Protein AF-A0A355GVK3-F1 (afdb_monomer_lite)

pLDDT: mean 80.59, std 13.3, range [52.53, 93.31]

Secondary structure (DSSP, 8-state):
---------SSEEEEETTEEEEE--GGGTT--

Structure (mmCIF, N/CA/C/O backbone):
data_AF-A0A355GVK3-F1
#
_entry.id   AF-A0A355GVK3-F1
#
loop_
_atom_site.group_PDB
_atom_site.id
_atom_site.type_symbol
_atom_site.label_atom_id
_atom_site.label_alt_id
_atom_site.label_comp_id
_atom_site.label_asym_id
_atom_site.label_entity_id
_atom_site.label_seq_id
_atom_site.pdbx_PDB_ins_code
_atom_site.Cartn_x
_atom_site.Cartn_y
_atom_site.Cartn_z
_atom_site.occupancy
_atom_site.B_iso_or_equiv
_atom_site.auth_seq_id
_atom_site.auth_comp_id
_atom_site.auth_asym_id
_atom_site.auth_atom_id
_atom_site.pdbx_PDB_model_num
ATOM 1 N N . SER A 1 1 ? -16.919 -8.785 11.705 1.00 64.44 1 SER A N 1
ATOM 2 C CA . SER A 1 1 ? -15.852 -8.785 10.684 1.00 64.44 1 SER A CA 1
ATOM 3 C C . SER A 1 1 ? -14.655 -8.099 11.312 1.00 64.44 1 SER A C 1
ATOM 5 O O . SER A 1 1 ? -14.781 -6.933 11.661 1.00 64.44 1 SER A O 1
ATOM 7 N N . ASN A 1 2 ? -13.568 -8.829 11.592 1.00 86.69 2 ASN A N 1
ATOM 8 C CA . ASN A 1 2 ? -12.582 -8.432 12.615 1.00 86.69 2 ASN A CA 1
ATOM 9 C C . ASN A 1 2 ? -11.159 -8.312 12.039 1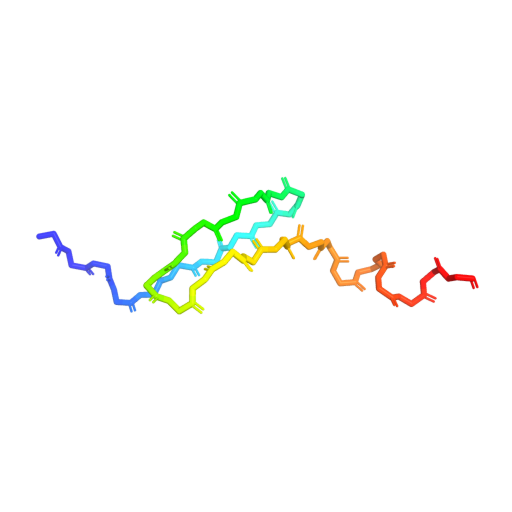.00 86.69 2 ASN A C 1
ATOM 11 O O . ASN A 1 2 ? -10.214 -8.875 12.586 1.00 86.69 2 ASN A O 1
ATOM 15 N N . THR A 1 3 ? -10.993 -7.601 10.923 1.00 88.69 3 THR A N 1
ATOM 16 C CA . THR A 1 3 ? -9.659 -7.353 10.349 1.00 88.69 3 THR A CA 1
ATOM 17 C C . THR A 1 3 ? -9.113 -6.030 10.875 1.00 88.69 3 THR A C 1
ATOM 19 O O . THR A 1 3 ? -9.638 -4.975 10.534 1.00 88.69 3 THR A O 1
ATOM 22 N N . SER A 1 4 ? -8.068 -6.078 11.702 1.00 92.00 4 SER A N 1
ATOM 23 C CA . SER A 1 4 ? -7.408 -4.885 12.254 1.00 92.00 4 SER A CA 1
ATOM 24 C C . SER A 1 4 ? -6.298 -4.326 11.356 1.00 92.00 4 SER A C 1
ATOM 26 O O . SER A 1 4 ? -5.951 -3.154 11.481 1.00 92.00 4 SER A O 1
ATOM 28 N N . ALA A 1 5 ? -5.748 -5.136 10.444 1.00 90.19 5 ALA A N 1
ATOM 29 C CA . ALA A 1 5 ? -4.699 -4.737 9.506 1.00 90.19 5 ALA 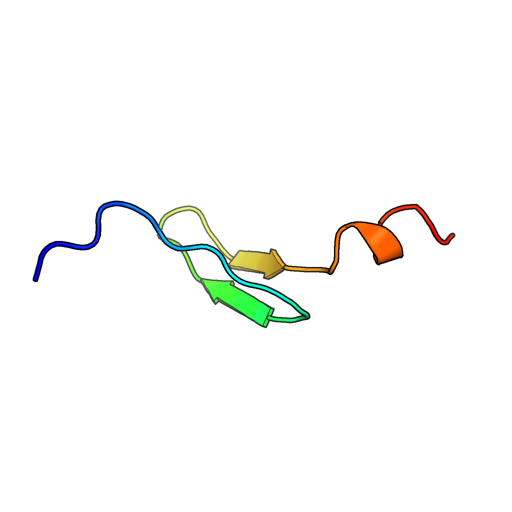A CA 1
ATOM 30 C C . ALA A 1 5 ? -4.723 -5.586 8.223 1.00 90.19 5 ALA A C 1
ATOM 32 O O . ALA A 1 5 ? -5.153 -6.739 8.238 1.00 90.19 5 ALA A O 1
ATOM 33 N N . MET A 1 6 ? -4.218 -5.028 7.118 1.00 88.12 6 MET A N 1
AT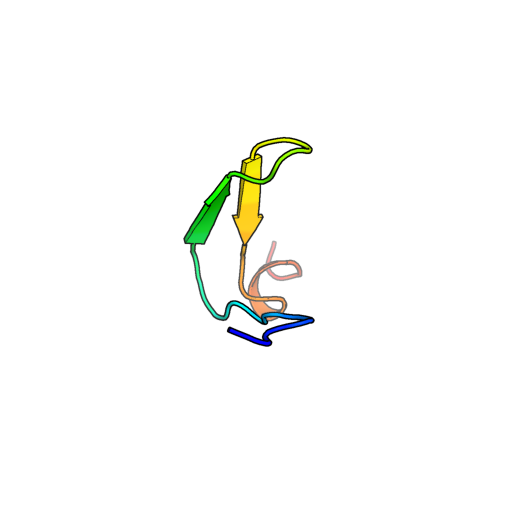OM 34 C CA . MET A 1 6 ? -4.122 -5.691 5.813 1.00 88.12 6 MET A CA 1
ATOM 35 C C . MET A 1 6 ? -2.784 -5.355 5.142 1.00 88.12 6 MET A C 1
ATOM 37 O O . MET A 1 6 ? -2.331 -4.214 5.201 1.00 88.12 6 MET A O 1
ATOM 41 N N . LYS A 1 7 ? -2.156 -6.341 4.488 1.00 89.50 7 LYS A N 1
ATOM 42 C CA . LYS A 1 7 ? -0.925 -6.161 3.702 1.00 89.50 7 LYS A CA 1
ATOM 43 C C . LYS A 1 7 ? -1.200 -6.437 2.228 1.00 89.50 7 LYS A C 1
ATOM 45 O O . LYS A 1 7 ? -1.662 -7.522 1.885 1.00 89.50 7 LYS A O 1
ATOM 50 N N . ILE A 1 8 ? -0.854 -5.484 1.368 1.00 87.69 8 ILE A N 1
ATOM 51 C CA . ILE A 1 8 ? -0.979 -5.591 -0.091 1.00 87.69 8 ILE A CA 1
ATOM 52 C C . ILE A 1 8 ? 0.404 -5.906 -0.677 1.00 87.69 8 ILE A C 1
ATOM 54 O O . ILE A 1 8 ? 1.414 -5.364 -0.225 1.00 87.69 8 ILE A O 1
ATOM 58 N N . ARG A 1 9 ? 0.468 -6.837 -1.636 1.00 87.56 9 ARG A N 1
ATOM 59 C CA . ARG A 1 9 ? 1.696 -7.225 -2.353 1.00 87.56 9 ARG A CA 1
ATOM 60 C C . ARG A 1 9 ? 1.505 -6.981 -3.848 1.00 87.56 9 ARG A C 1
ATOM 62 O O . ARG A 1 9 ? 0.445 -7.300 -4.372 1.00 87.56 9 ARG A O 1
ATOM 69 N N . GLY A 1 10 ? 2.549 -6.502 -4.519 1.00 84.25 10 GLY A N 1
ATOM 70 C CA . GLY A 1 10 ? 2.513 -6.170 -5.945 1.00 84.25 10 GLY A CA 1
ATOM 71 C C . GLY A 1 10 ? 2.058 -4.734 -6.209 1.00 84.25 10 GLY A C 1
ATOM 72 O O . GLY A 1 10 ? 2.080 -3.893 -5.307 1.00 84.25 10 GLY A O 1
ATOM 73 N N . ARG A 1 11 ? 1.687 -4.456 -7.463 1.00 87.94 11 ARG A N 1
ATOM 74 C CA . ARG A 1 11 ? 1.206 -3.138 -7.889 1.00 87.94 11 ARG A CA 1
ATOM 75 C C . ARG A 1 11 ? -0.295 -3.013 -7.667 1.00 87.94 11 ARG A C 1
ATOM 77 O O . ARG A 1 11 ? -1.046 -3.854 -8.154 1.00 87.94 11 ARG A O 1
ATOM 84 N N . ALA A 1 12 ? -0.710 -1.981 -6.942 1.00 87.81 12 ALA A N 1
ATOM 85 C CA . ALA A 1 12 ? -2.115 -1.662 -6.728 1.00 87.81 12 ALA A CA 1
ATOM 86 C C . ALA A 1 12 ? -2.297 -0.167 -6.452 1.00 87.81 12 ALA A C 1
ATOM 88 O O . ALA A 1 12 ? -1.461 0.461 -5.804 1.00 87.81 12 ALA A O 1
ATOM 89 N N . GLU A 1 13 ? -3.422 0.377 -6.902 1.00 91.00 13 GLU A N 1
ATOM 90 C CA . GLU A 1 13 ? -3.893 1.706 -6.517 1.00 91.00 13 GLU A CA 1
ATOM 91 C C . GLU A 1 13 ? -4.888 1.549 -5.365 1.00 91.00 13 GLU A C 1
ATOM 93 O O . GLU A 1 13 ? -5.920 0.888 -5.496 1.00 91.00 13 GLU A O 1
ATOM 98 N N . VAL A 1 14 ? -4.554 2.108 -4.202 1.00 90.06 14 VAL A N 1
ATOM 99 C CA . VAL A 1 14 ? -5.318 1.934 -2.964 1.00 90.06 14 VAL A CA 1
ATOM 100 C C . VAL A 1 14 ? -5.874 3.276 -2.524 1.00 90.06 14 VAL A C 1
ATOM 102 O O . VAL A 1 14 ? -5.133 4.173 -2.132 1.00 90.06 14 VAL A O 1
ATOM 105 N N . TYR A 1 15 ? -7.195 3.407 -2.530 1.00 91.50 15 TYR A N 1
ATOM 106 C CA . TYR A 1 15 ? -7.869 4.599 -2.026 1.00 91.50 15 TYR A CA 1
ATOM 107 C C . TYR A 1 15 ? -8.174 4.426 -0.542 1.00 91.50 15 TYR A C 1
ATOM 109 O O . TYR A 1 15 ? -8.958 3.567 -0.139 1.00 91.50 15 TYR A O 1
ATOM 117 N N . THR A 1 16 ? -7.531 5.244 0.283 1.00 91.31 16 THR A N 1
ATOM 118 C CA . THR A 1 16 ? -7.745 5.282 1.730 1.00 91.31 16 THR A CA 1
ATOM 119 C C . THR A 1 16 ? -8.443 6.580 2.121 1.00 91.31 16 THR A C 1
ATOM 121 O O . THR A 1 16 ? -8.491 7.536 1.348 1.00 91.31 16 THR A O 1
ATOM 124 N N . LYS A 1 17 ? -8.917 6.667 3.368 1.00 93.31 17 LYS A N 1
ATOM 125 C CA . LYS A 1 17 ? -9.474 7.918 3.911 1.00 93.31 17 LYS A CA 1
ATOM 126 C C . LYS A 1 17 ? -8.489 9.098 3.899 1.00 93.31 17 LYS A C 1
ATOM 128 O O . LYS A 1 17 ? -8.913 10.235 4.041 1.00 93.31 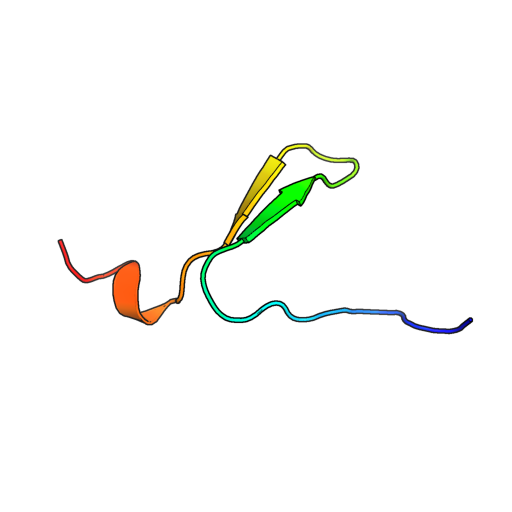17 LYS A O 1
ATOM 133 N N . PHE A 1 18 ? -7.190 8.825 3.778 1.00 92.38 18 PHE A N 1
ATOM 134 C CA . PHE A 1 18 ? -6.130 9.833 3.758 1.00 92.38 18 PHE A CA 1
ATOM 135 C C . PHE A 1 18 ? -5.673 10.189 2.338 1.00 92.38 18 PHE A C 1
ATOM 137 O O . PHE A 1 18 ? -4.781 11.016 2.179 1.00 92.38 18 PHE A O 1
ATOM 144 N N . GLY A 1 19 ? -6.264 9.567 1.314 1.00 91.38 19 GLY A N 1
ATOM 145 C CA . GLY A 1 19 ? -5.898 9.759 -0.084 1.00 91.38 19 GLY A CA 1
ATOM 146 C C . GLY A 1 19 ? -5.500 8.464 -0.787 1.00 91.38 19 GLY A C 1
ATOM 147 O O . GLY A 1 19 ? -5.644 7.359 -0.247 1.00 91.38 19 GLY A O 1
ATOM 148 N N . MET A 1 20 ? -5.021 8.627 -2.020 1.00 90.62 20 MET A N 1
ATOM 149 C CA . MET A 1 20 ? -4.579 7.537 -2.885 1.00 90.62 20 MET A CA 1
ATOM 150 C C . MET A 1 20 ? -3.139 7.134 -2.553 1.00 90.62 20 MET A C 1
ATOM 152 O O . MET A 1 20 ? -2.262 7.983 -2.402 1.00 90.62 20 MET A O 1
ATOM 156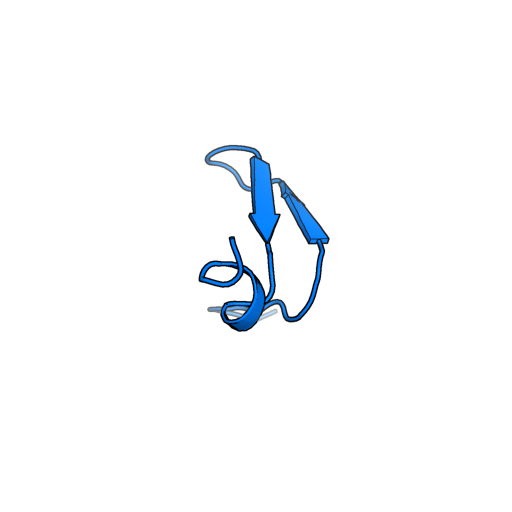 N N . VAL A 1 21 ? -2.914 5.827 -2.434 1.00 89.12 21 VAL A N 1
ATOM 157 C CA . VAL A 1 21 ? -1.609 5.205 -2.219 1.00 89.12 21 VAL A CA 1
ATOM 158 C C . VAL A 1 21 ? -1.354 4.236 -3.366 1.00 89.12 21 VAL A C 1
ATOM 160 O O . VAL A 1 21 ? -2.052 3.233 -3.506 1.00 89.12 21 VAL A O 1
ATOM 163 N N . GLU A 1 22 ? -0.331 4.509 -4.169 1.00 83.50 22 GLU A N 1
ATOM 164 C CA . GLU A 1 22 ? 0.188 3.542 -5.132 1.00 83.50 22 GLU A CA 1
ATOM 165 C C . GLU A 1 22 ? 1.135 2.587 -4.392 1.00 83.50 22 GLU A C 1
ATOM 167 O O . GLU A 1 22 ? 2.171 2.997 -3.861 1.00 83.50 22 GLU A O 1
ATOM 172 N N . THR A 1 23 ? 0.793 1.303 -4.323 1.00 84.25 23 THR A N 1
ATOM 173 C CA . THR A 1 23 ? 1.688 0.295 -3.752 1.00 84.25 23 THR A CA 1
ATOM 174 C C . THR A 1 23 ? 2.621 -0.218 -4.838 1.00 84.25 23 THR A C 1
ATOM 176 O O . THR A 1 23 ? 2.166 -0.674 -5.885 1.00 84.25 23 THR A O 1
ATOM 179 N N . ARG A 1 24 ? 3.931 -0.208 -4.581 1.00 78.31 24 ARG A N 1
ATOM 180 C CA . ARG A 1 24 ? 4.933 -0.900 -5.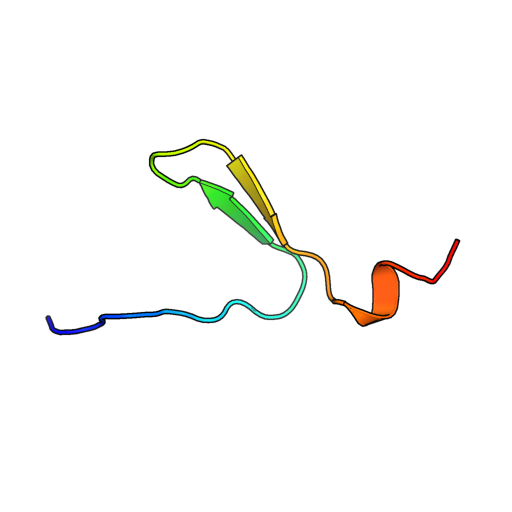404 1.00 78.31 24 ARG A CA 1
ATOM 181 C C . ARG A 1 24 ? 5.659 -1.933 -4.558 1.00 78.31 24 ARG A C 1
ATOM 183 O O . ARG A 1 24 ? 5.766 -1.788 -3.339 1.00 78.31 24 ARG A O 1
ATOM 190 N N . THR A 1 25 ? 6.162 -2.984 -5.194 1.00 66.81 25 THR A N 1
ATOM 191 C CA . THR A 1 25 ? 7.049 -3.942 -4.533 1.00 66.81 25 THR A CA 1
ATOM 192 C C . THR A 1 25 ? 8.279 -3.187 -4.014 1.00 66.81 25 THR A C 1
ATOM 194 O O . THR A 1 25 ? 8.884 -2.451 -4.793 1.00 66.81 25 THR A O 1
ATOM 197 N N . PRO A 1 26 ? 8.681 -3.331 -2.735 1.00 64.62 26 PRO A N 1
ATOM 198 C CA . PRO A 1 26 ? 9.854 -2.634 -2.196 1.00 64.62 26 PRO A CA 1
ATOM 199 C C . PRO A 1 26 ? 11.134 -2.850 -3.018 1.00 64.62 26 PRO A C 1
ATOM 201 O O . PRO A 1 26 ? 11.994 -1.979 -3.063 1.00 64.62 26 PRO A O 1
ATOM 204 N N . GLN A 1 27 ? 11.234 -3.987 -3.713 1.00 63.22 27 GLN A N 1
ATOM 205 C CA . GLN A 1 27 ? 12.326 -4.334 -4.624 1.00 63.22 27 GLN A CA 1
ATOM 206 C C . GLN A 1 27 ? 12.437 -3.386 -5.831 1.00 63.22 27 GLN A C 1
ATOM 208 O O . GLN A 1 27 ? 13.521 -3.237 -6.385 1.00 63.22 27 GLN A O 1
ATOM 213 N N . ASP A 1 28 ? 11.345 -2.721 -6.214 1.00 59.16 28 ASP A N 1
ATOM 214 C CA . ASP A 1 28 ? 11.310 -1.762 -7.321 1.00 59.16 28 ASP A CA 1
ATOM 215 C C . ASP A 1 28 ? 11.619 -0.323 -6.864 1.00 59.16 28 ASP A C 1
ATOM 217 O O . ASP A 1 28 ? 11.883 0.537 -7.697 1.00 59.16 28 ASP A O 1
ATOM 221 N N . ALA A 1 29 ? 11.605 -0.036 -5.554 1.00 58.72 29 ALA A N 1
ATOM 222 C CA . ALA A 1 29 ? 11.827 1.315 -5.022 1.00 58.72 29 ALA A CA 1
ATOM 223 C C . ALA A 1 29 ? 13.304 1.760 -5.047 1.00 58.72 29 ALA A C 1
ATOM 225 O O . ALA A 1 29 ? 13.581 2.949 -4.927 1.00 58.72 29 ALA A O 1
ATOM 226 N N . GLY A 1 30 ? 14.241 0.818 -5.205 1.00 55.84 30 GLY A N 1
ATOM 227 C CA . GLY A 1 30 ? 15.686 1.075 -5.289 1.00 55.84 30 GLY A CA 1
ATOM 228 C C . GLY A 1 30 ? 16.310 0.741 -6.647 1.00 55.84 30 GLY A C 1
ATOM 229 O O . GLY A 1 30 ? 17.530 0.773 -6.772 1.00 55.84 30 GLY A O 1
ATOM 230 N N . ARG A 1 31 ? 15.499 0.383 -7.649 1.00 56.34 31 ARG A N 1
ATOM 231 C CA . ARG A 1 31 ? 15.960 0.083 -9.009 1.00 56.34 31 ARG A CA 1
ATOM 232 C C . ARG A 1 31 ? 15.681 1.298 -9.900 1.00 56.34 31 ARG A C 1
ATOM 234 O O . ARG A 1 31 ? 14.675 1.320 -10.603 1.00 56.34 31 ARG A O 1
ATOM 241 N N . ALA A 1 32 ? 16.540 2.310 -9.802 1.00 52.53 32 ALA A N 1
ATOM 242 C CA . ALA A 1 32 ? 16.580 3.484 -10.677 1.00 52.53 32 ALA A CA 1
ATOM 243 C C . ALA A 1 32 ? 17.940 3.545 -11.376 1.00 52.53 32 ALA A C 1
ATOM 245 O O . ALA A 1 32 ? 18.945 3.234 -10.697 1.00 52.53 32 ALA A O 1
#

Radius of gyration: 11.93 Å; chains: 1; bounding box: 32×19×23 Å

Sequence (32 aa):
SNTSAMKIRGRAEVYTKFGMVETRTPQDAGRA

Foldseek 3Di:
DDDPDDDDDAFDWDQDPVGIDTDHHPVVVPVD